Protein AF-A0A1Q4AJD8-F1 (afdb_monomer_lite)

Structure (mmCIF, N/CA/C/O backbone):
data_AF-A0A1Q4AJD8-F1
#
_entry.id   AF-A0A1Q4AJD8-F1
#
loop_
_atom_site.group_PDB
_atom_site.id
_atom_site.type_symbol
_atom_site.label_atom_id
_atom_site.label_alt_id
_atom_site.label_comp_id
_atom_site.label_asym_id
_atom_site.label_entity_id
_atom_site.label_seq_id
_atom_site.pdbx_PDB_ins_code
_atom_site.Cartn_x
_atom_site.Cartn_y
_atom_site.Cartn_z
_atom_site.occupancy
_atom_site.B_iso_or_equiv
_atom_site.auth_seq_id
_atom_site.auth_comp_id
_atom_site.auth_asym_id
_atom_site.auth_atom_id
_atom_site.pdbx_PDB_model_num
ATOM 1 N N . MET A 1 1 ? -10.847 3.032 48.445 1.00 45.12 1 MET A N 1
ATOM 2 C CA . MET A 1 1 ? -10.001 2.128 47.636 1.00 45.12 1 MET A CA 1
ATOM 3 C C . MET A 1 1 ? -10.764 1.796 46.367 1.00 45.12 1 MET A C 1
ATOM 5 O O . MET A 1 1 ? -11.752 1.082 46.444 1.00 45.12 1 MET A O 1
ATOM 9 N N . LEU A 1 2 ? -10.385 2.392 45.236 1.00 40.84 2 LEU A N 1
ATOM 10 C CA . LEU A 1 2 ? -10.945 2.034 43.930 1.00 40.84 2 LEU A CA 1
ATOM 11 C C . LEU A 1 2 ? -10.200 0.792 43.414 1.00 40.84 2 LEU A C 1
ATOM 13 O O . LEU A 1 2 ? -8.970 0.770 43.504 1.00 40.84 2 LEU A O 1
ATOM 17 N N . PRO A 1 3 ? -10.894 -0.238 42.907 1.00 50.75 3 PRO A N 1
ATOM 18 C CA . PRO A 1 3 ? -10.233 -1.400 42.337 1.00 50.75 3 PRO A CA 1
ATOM 19 C C . PRO A 1 3 ? -9.530 -0.988 41.040 1.00 50.75 3 PRO A C 1
ATOM 21 O O . PRO A 1 3 ? -10.158 -0.491 40.108 1.00 50.75 3 PRO A O 1
ATOM 24 N N . ILE A 1 4 ? -8.214 -1.185 40.989 1.00 53.91 4 ILE A N 1
ATOM 25 C CA . ILE A 1 4 ? -7.432 -1.101 39.755 1.00 53.91 4 ILE A CA 1
ATOM 26 C C . ILE A 1 4 ? -7.850 -2.313 38.909 1.00 53.91 4 ILE A C 1
ATOM 28 O O . ILE A 1 4 ? -7.645 -3.440 39.369 1.00 53.91 4 ILE A O 1
ATOM 32 N N . PRO A 1 5 ? -8.439 -2.143 37.711 1.00 51.59 5 PRO A N 1
ATOM 33 C CA . PRO A 1 5 ? -8.771 -3.269 36.850 1.00 51.59 5 PRO A CA 1
ATOM 34 C C . PRO A 1 5 ? -7.467 -3.865 36.307 1.00 51.59 5 PRO A C 1
ATOM 36 O O . PRO A 1 5 ? -6.955 -3.480 35.259 1.00 51.59 5 PRO A O 1
ATOM 39 N N . CYS A 1 6 ? -6.890 -4.803 37.056 1.00 54.78 6 CYS A N 1
ATOM 40 C CA . CYS A 1 6 ? -5.713 -5.569 36.667 1.00 54.78 6 CYS A CA 1
ATOM 41 C C . CYS A 1 6 ? -6.149 -6.769 35.811 1.00 54.78 6 CYS A C 1
ATOM 43 O O . CYS A 1 6 ? -5.959 -7.925 36.168 1.00 54.78 6 CYS A O 1
ATOM 45 N N . GLY A 1 7 ? -6.801 -6.476 34.688 1.00 54.72 7 GLY A N 1
ATOM 46 C CA . GLY A 1 7 ? -7.112 -7.428 33.626 1.00 54.72 7 GLY A CA 1
ATOM 47 C C . GLY A 1 7 ? -6.381 -6.979 32.373 1.00 54.72 7 GLY A C 1
ATOM 48 O O . GLY A 1 7 ? -6.964 -6.349 31.501 1.00 54.72 7 GLY A O 1
ATOM 49 N N . ARG A 1 8 ? -5.062 -7.189 32.322 1.00 58.56 8 ARG A N 1
ATOM 50 C CA . ARG A 1 8 ? -4.257 -6.844 31.146 1.00 58.56 8 ARG A CA 1
ATOM 51 C C . ARG A 1 8 ? -4.651 -7.810 30.028 1.00 58.56 8 ARG A C 1
ATOM 53 O O . ARG A 1 8 ? -4.301 -8.984 30.088 1.00 58.56 8 ARG A O 1
ATOM 60 N N . ASP A 1 9 ? -5.382 -7.311 29.034 1.00 69.94 9 ASP A N 1
ATOM 61 C CA . ASP A 1 9 ? -5.788 -8.033 27.821 1.00 69.94 9 ASP A CA 1
ATOM 62 C C . ASP A 1 9 ? -4.569 -8.425 26.966 1.00 69.94 9 ASP A C 1
ATOM 64 O O . ASP A 1 9 ? -4.310 -7.876 25.890 1.00 69.94 9 ASP A O 1
ATOM 68 N N . TRP A 1 10 ? -3.778 -9.388 27.440 1.00 70.06 10 TRP A N 1
ATOM 69 C CA . TRP A 1 10 ? -2.592 -9.889 26.747 1.00 70.06 10 TRP A CA 1
ATOM 70 C C . TRP A 1 10 ? -2.922 -10.387 25.337 1.00 70.06 10 TRP A C 1
ATOM 72 O O . TRP A 1 10 ? -2.142 -10.160 24.415 1.00 70.06 10 TRP A O 1
ATOM 82 N N . GLY A 1 11 ? -4.110 -10.969 25.137 1.00 69.31 11 GLY A N 1
ATOM 83 C CA . GLY A 1 11 ? -4.590 -11.389 23.817 1.00 69.31 11 GLY A CA 1
ATOM 84 C C . GLY A 1 11 ? -4.746 -10.231 22.823 1.00 69.31 11 GLY A C 1
ATOM 85 O O . GLY A 1 11 ? -4.429 -10.380 21.644 1.00 69.31 11 GLY A O 1
ATOM 86 N N . VAL A 1 12 ? -5.158 -9.048 23.290 1.00 69.69 12 VAL A N 1
ATOM 87 C CA . VAL A 1 12 ? -5.281 -7.850 22.442 1.00 69.69 12 VAL A CA 1
ATOM 88 C C . VAL A 1 12 ? -3.904 -7.298 22.081 1.00 69.69 12 VAL A C 1
ATOM 90 O O . VAL A 1 12 ? -3.679 -6.897 20.937 1.00 69.69 12 VAL A O 1
ATOM 93 N N . ILE A 1 13 ? -2.969 -7.317 23.033 1.00 72.19 13 ILE A N 1
ATOM 94 C CA . ILE A 1 13 ? -1.581 -6.891 22.817 1.00 72.19 13 ILE A CA 1
ATOM 95 C C . ILE A 1 13 ? -0.911 -7.803 21.779 1.00 72.19 13 ILE A C 1
ATOM 97 O O . ILE A 1 13 ? -0.426 -7.308 20.764 1.00 72.19 13 ILE A O 1
ATOM 101 N N . LEU A 1 14 ? -0.967 -9.124 21.973 1.00 78.06 14 LEU A N 1
ATOM 102 C CA . LEU A 1 14 ? -0.409 -10.126 21.054 1.00 78.06 14 LEU A CA 1
ATOM 103 C C . LEU A 1 14 ? -0.993 -10.012 19.639 1.00 78.06 14 LEU A C 1
ATOM 105 O O . LEU A 1 14 ? -0.243 -10.005 18.663 1.00 78.06 14 LEU A O 1
ATOM 109 N N . ARG A 1 15 ? -2.316 -9.841 19.515 1.00 77.00 15 ARG A N 1
ATOM 110 C CA . ARG A 1 15 ? -2.977 -9.625 18.218 1.00 77.00 15 ARG A CA 1
ATOM 111 C C . ARG A 1 15 ? -2.505 -8.338 17.545 1.00 77.00 15 ARG A C 1
ATOM 113 O O . ARG A 1 15 ? -2.244 -8.343 16.348 1.00 77.00 15 ARG A O 1
ATOM 120 N N . THR A 1 16 ? -2.367 -7.248 18.299 1.00 76.69 16 THR A N 1
ATOM 121 C CA . THR A 1 16 ? -1.895 -5.962 17.759 1.00 76.69 16 THR A CA 1
ATOM 122 C C . THR A 1 16 ? -0.460 -6.080 17.250 1.00 76.69 16 THR A C 1
ATOM 124 O O . THR A 1 16 ? -0.180 -5.664 16.129 1.00 76.69 16 THR A O 1
ATOM 127 N N . PHE A 1 17 ? 0.427 -6.711 18.023 1.00 80.62 17 PHE A N 1
ATOM 128 C CA . PHE A 1 17 ? 1.797 -6.991 17.590 1.00 80.62 17 PHE A CA 1
ATOM 129 C C . PHE A 1 17 ? 1.838 -7.852 16.326 1.00 80.62 17 PHE A C 1
ATOM 131 O O . PHE A 1 17 ? 2.580 -7.526 15.403 1.00 80.62 17 PHE A O 1
ATOM 138 N N . GLY A 1 18 ? 1.008 -8.896 16.245 1.00 80.81 18 GLY A N 1
ATOM 139 C CA . GLY A 1 18 ? 0.902 -9.731 15.047 1.00 80.81 18 GLY A CA 1
ATOM 140 C C . GLY A 1 18 ? 0.474 -8.945 13.804 1.00 80.81 18 GLY A C 1
ATOM 141 O O . GLY A 1 18 ? 1.036 -9.137 12.730 1.00 80.81 18 GLY A O 1
ATOM 142 N N . LEU A 1 19 ? -0.468 -8.009 13.946 1.00 77.94 19 LEU A N 1
ATOM 143 C CA . LEU A 1 19 ? -0.934 -7.162 12.842 1.00 77.94 19 LEU A CA 1
ATOM 144 C C . LEU A 1 19 ? 0.107 -6.127 12.406 1.00 77.94 19 LEU A C 1
ATOM 146 O O . LEU A 1 19 ? 0.291 -5.915 11.209 1.00 77.94 19 LEU A O 1
ATOM 150 N N . VAL A 1 20 ? 0.822 -5.522 13.359 1.00 78.12 20 VAL A N 1
ATOM 151 C CA . VAL A 1 20 ? 1.953 -4.632 13.055 1.00 78.12 20 VAL A CA 1
ATOM 152 C C . VAL A 1 20 ? 3.048 -5.405 12.322 1.00 78.12 20 VAL A C 1
ATOM 154 O O . VAL A 1 20 ? 3.536 -4.940 11.295 1.00 78.12 20 VAL A O 1
ATOM 157 N N . ALA A 1 21 ? 3.390 -6.606 12.797 1.00 81.38 21 ALA A N 1
ATOM 158 C CA . ALA A 1 21 ? 4.374 -7.468 12.150 1.00 81.38 21 ALA A CA 1
ATOM 159 C C . ALA A 1 21 ? 3.944 -7.864 10.728 1.00 81.38 21 ALA A C 1
ATOM 161 O O . ALA A 1 21 ? 4.763 -7.815 9.816 1.00 81.38 21 ALA A O 1
ATOM 162 N N . ALA A 1 22 ? 2.664 -8.184 10.515 1.00 78.88 22 ALA A N 1
ATOM 163 C CA . ALA A 1 22 ? 2.124 -8.480 9.188 1.00 78.88 22 ALA A CA 1
ATOM 164 C C . ALA A 1 22 ? 2.216 -7.273 8.237 1.00 78.88 22 ALA A C 1
ATOM 166 O O . ALA A 1 22 ? 2.614 -7.429 7.080 1.00 78.88 22 ALA A O 1
ATOM 167 N N . GLY A 1 23 ? 1.918 -6.065 8.727 1.00 75.69 23 GLY A N 1
ATOM 168 C CA . GLY A 1 23 ? 2.090 -4.837 7.952 1.00 75.69 23 GLY A CA 1
ATOM 169 C C . GLY A 1 23 ? 3.558 -4.571 7.601 1.00 75.69 23 GLY A C 1
ATOM 170 O O . GLY A 1 23 ? 3.887 -4.324 6.440 1.00 75.69 23 GLY A O 1
ATOM 171 N N . LEU A 1 24 ? 4.466 -4.694 8.569 1.00 78.31 24 LEU A N 1
ATOM 172 C CA . LEU A 1 24 ? 5.904 -4.531 8.328 1.00 78.31 24 LEU A CA 1
ATOM 173 C C . LEU A 1 24 ? 6.455 -5.585 7.358 1.00 78.31 24 LEU A C 1
ATOM 175 O O . LEU A 1 24 ? 7.250 -5.247 6.486 1.00 78.31 24 LEU A O 1
ATOM 179 N N . ALA A 1 25 ? 6.003 -6.837 7.459 1.00 82.19 25 ALA A N 1
ATOM 180 C CA . ALA A 1 25 ? 6.379 -7.900 6.530 1.00 82.19 25 ALA A CA 1
ATOM 181 C C . ALA A 1 25 ? 5.876 -7.609 5.110 1.00 82.19 25 ALA A C 1
ATOM 183 O O . ALA A 1 25 ? 6.636 -7.729 4.152 1.00 82.19 25 ALA A O 1
ATOM 184 N N . THR A 1 26 ? 4.625 -7.163 4.976 1.00 76.44 26 THR A N 1
ATOM 185 C CA . THR A 1 26 ? 4.049 -6.765 3.683 1.00 76.44 26 THR A CA 1
ATOM 186 C C . THR A 1 26 ? 4.843 -5.615 3.068 1.00 76.44 26 THR A C 1
ATOM 188 O O . THR A 1 26 ? 5.214 -5.686 1.898 1.00 76.44 26 THR A O 1
ATOM 191 N N . TRP A 1 27 ? 5.189 -4.599 3.867 1.00 80.94 27 TRP A N 1
ATOM 192 C CA . TRP A 1 27 ? 6.050 -3.504 3.424 1.00 80.94 27 TRP A CA 1
ATOM 193 C C . TRP A 1 27 ? 7.425 -4.005 2.971 1.00 80.94 27 TRP A C 1
ATOM 195 O O . TRP A 1 27 ? 7.859 -3.666 1.876 1.00 80.94 27 TRP A O 1
ATOM 205 N N . ALA A 1 28 ? 8.088 -4.850 3.764 1.00 80.25 28 ALA A N 1
ATOM 206 C CA . ALA A 1 28 ? 9.411 -5.373 3.432 1.00 80.25 28 ALA A CA 1
ATOM 207 C C . ALA A 1 28 ? 9.402 -6.194 2.132 1.00 80.25 28 ALA A C 1
ATOM 209 O O . ALA A 1 28 ? 10.332 -6.097 1.332 1.00 80.25 28 ALA A O 1
ATOM 210 N N . ILE A 1 29 ? 8.338 -6.968 1.889 1.00 80.81 29 ILE A N 1
ATOM 211 C CA . ILE A 1 29 ? 8.152 -7.723 0.643 1.00 80.81 29 ILE A CA 1
ATOM 212 C C . ILE A 1 29 ? 7.984 -6.766 -0.537 1.00 80.81 29 ILE A C 1
ATOM 214 O O . ILE A 1 29 ? 8.692 -6.909 -1.534 1.00 80.81 29 ILE A O 1
ATOM 218 N N . VAL A 1 30 ? 7.093 -5.776 -0.420 1.00 74.75 30 VAL A N 1
ATOM 219 C CA . VAL A 1 30 ? 6.865 -4.776 -1.474 1.00 74.75 30 VAL A CA 1
ATOM 220 C C . VAL A 1 30 ? 8.151 -4.005 -1.760 1.00 74.75 30 VAL A C 1
ATOM 222 O O . VAL A 1 30 ? 8.529 -3.911 -2.923 1.00 74.75 30 VAL A O 1
ATOM 225 N N . GLN A 1 31 ? 8.874 -3.557 -0.727 1.00 74.94 31 GLN A N 1
ATOM 226 C CA . GLN A 1 31 ? 10.149 -2.847 -0.852 1.00 74.94 31 GLN A CA 1
ATOM 227 C C . GLN A 1 31 ? 11.255 -3.735 -1.447 1.00 74.94 31 GLN A C 1
ATOM 229 O O . GLN A 1 31 ? 12.110 -3.245 -2.177 1.00 74.94 31 GLN A O 1
ATOM 234 N N . GLY A 1 32 ? 11.253 -5.040 -1.165 1.00 74.75 32 GLY A N 1
ATOM 235 C CA . GLY A 1 32 ? 12.216 -5.996 -1.717 1.00 74.75 32 GLY A CA 1
ATOM 236 C C . GLY A 1 32 ? 11.968 -6.316 -3.192 1.00 74.75 32 GLY A C 1
ATOM 237 O O . GLY A 1 32 ? 12.915 -6.351 -3.981 1.00 74.75 32 GLY A O 1
ATOM 238 N N . ILE A 1 33 ? 10.701 -6.507 -3.582 1.00 74.19 33 ILE A N 1
ATOM 239 C CA . ILE A 1 33 ? 10.290 -6.588 -4.997 1.00 74.19 33 ILE A CA 1
ATOM 240 C C . ILE A 1 33 ? 10.717 -5.309 -5.697 1.00 74.19 33 ILE A C 1
ATOM 242 O O . ILE A 1 33 ? 11.348 -5.349 -6.752 1.00 74.19 33 ILE A O 1
ATOM 246 N N . ALA A 1 34 ? 10.458 -4.194 -5.027 1.00 70.75 34 ALA A N 1
ATOM 247 C CA . ALA A 1 34 ? 10.832 -2.898 -5.500 1.00 70.75 34 ALA A CA 1
ATOM 248 C C . ALA A 1 34 ? 12.339 -2.773 -5.758 1.00 70.75 34 ALA A C 1
ATOM 250 O O . ALA A 1 34 ? 12.800 -2.512 -6.867 1.00 70.75 34 ALA A O 1
ATOM 251 N N . PHE A 1 35 ? 13.138 -3.098 -4.752 1.00 71.06 35 PHE A N 1
ATOM 252 C CA . PHE A 1 35 ? 14.584 -3.053 -4.855 1.00 71.06 35 PHE A CA 1
ATOM 253 C C . PHE A 1 35 ? 15.129 -3.928 -6.004 1.00 71.06 35 PHE A C 1
ATOM 255 O O . PHE A 1 35 ? 16.032 -3.515 -6.740 1.00 71.06 35 PHE A O 1
ATOM 262 N N . LYS A 1 36 ? 14.552 -5.118 -6.216 1.00 70.38 36 LYS A N 1
ATOM 263 C CA . LYS A 1 36 ? 14.922 -5.991 -7.345 1.00 70.38 36 LYS A CA 1
ATOM 264 C C . LYS A 1 36 ? 14.638 -5.356 -8.702 1.00 70.38 36 LYS A C 1
ATOM 266 O O . LYS A 1 36 ? 15.408 -5.569 -9.635 1.00 70.38 36 LYS A O 1
ATOM 271 N N . MET A 1 37 ? 13.571 -4.575 -8.808 1.00 65.75 37 MET A N 1
ATOM 272 C CA . MET A 1 37 ? 13.205 -3.880 -10.039 1.00 65.75 37 MET A CA 1
ATOM 273 C C . MET A 1 37 ? 14.128 -2.669 -10.300 1.00 65.75 37 MET A C 1
ATOM 275 O O . MET A 1 37 ? 14.500 -2.447 -11.451 1.00 65.75 37 MET A O 1
ATOM 279 N N . THR A 1 38 ? 14.642 -1.991 -9.258 1.00 65.38 38 THR A N 1
ATOM 280 C CA . THR A 1 38 ? 15.725 -0.971 -9.370 1.00 65.38 38 THR A CA 1
ATOM 281 C C . THR A 1 38 ? 17.044 -1.515 -9.927 1.00 65.38 38 THR A C 1
ATOM 283 O O . THR A 1 38 ? 17.756 -0.792 -10.624 1.00 65.38 38 THR A O 1
ATOM 286 N N . GLY A 1 39 ? 17.400 -2.774 -9.637 1.00 56.22 39 GLY A N 1
ATOM 287 C CA . GLY A 1 39 ? 18.691 -3.376 -10.012 1.00 56.22 39 GLY A CA 1
ATOM 288 C C . GLY A 1 39 ? 18.940 -3.513 -11.523 1.00 56.22 39 GLY A C 1
ATOM 289 O O . GLY A 1 39 ? 20.046 -3.860 -11.928 1.00 56.22 39 GLY A O 1
ATOM 290 N N . GLY A 1 40 ? 17.940 -3.215 -12.360 1.00 55.03 40 GLY A N 1
ATOM 291 C CA . GLY A 1 40 ? 18.035 -3.202 -13.823 1.00 55.03 40 GLY A CA 1
ATOM 292 C C . GLY A 1 40 ? 18.617 -1.922 -14.445 1.00 55.03 40 GLY A C 1
ATOM 293 O O . GLY A 1 40 ? 18.624 -1.823 -15.673 1.00 55.03 40 GLY A O 1
ATOM 294 N N . GLY A 1 41 ? 19.077 -0.959 -13.634 1.00 48.97 41 GLY A N 1
ATOM 295 C CA . GLY A 1 41 ? 19.917 0.168 -14.068 1.00 48.97 41 GLY A CA 1
ATOM 296 C C . GLY A 1 41 ? 19.206 1.437 -14.555 1.00 48.97 41 GLY A C 1
ATOM 297 O O . GLY A 1 41 ? 19.890 2.411 -14.856 1.00 48.97 41 GLY A O 1
ATOM 298 N N . HIS A 1 42 ? 17.871 1.489 -14.603 1.00 47.88 42 HIS A N 1
ATOM 299 C CA . HIS A 1 42 ? 17.151 2.645 -15.151 1.00 47.88 42 HIS A CA 1
ATOM 300 C C . HIS A 1 42 ? 15.934 3.034 -14.291 1.00 47.88 42 HIS A C 1
ATOM 302 O O . HIS A 1 42 ? 14.965 2.290 -14.217 1.00 47.88 42 HIS A O 1
ATOM 308 N N . GLY A 1 43 ? 16.040 4.191 -13.621 1.00 53.16 43 GLY A N 1
ATOM 309 C CA . GLY A 1 43 ? 14.934 5.083 -13.224 1.00 53.16 43 GLY A CA 1
ATOM 310 C C . GLY A 1 43 ? 14.084 4.747 -11.982 1.00 53.16 43 GLY A C 1
ATOM 311 O O . GLY A 1 43 ? 13.422 5.629 -11.434 1.00 53.16 43 GLY A O 1
ATOM 312 N N . TRP A 1 44 ? 14.195 3.542 -11.430 1.00 57.03 44 TRP A N 1
ATOM 313 C CA . TRP A 1 44 ? 13.265 3.029 -10.411 1.00 57.03 44 TRP A CA 1
ATOM 314 C C . TRP A 1 44 ? 13.379 3.637 -8.987 1.00 57.03 44 TRP A C 1
ATOM 316 O O . TRP A 1 44 ? 12.857 3.112 -8.000 1.00 57.03 44 TRP A O 1
ATOM 326 N N . LEU A 1 45 ? 14.073 4.770 -8.858 1.00 58.59 45 LEU A N 1
ATOM 327 C CA . LEU A 1 45 ? 14.235 5.519 -7.610 1.00 58.59 45 LEU A CA 1
ATOM 328 C C . LEU A 1 45 ? 12.913 6.135 -7.136 1.00 58.59 45 LEU A C 1
ATOM 330 O O . LEU A 1 45 ? 12.647 6.150 -5.937 1.00 58.59 45 LEU A O 1
ATOM 334 N N . ALA A 1 46 ? 12.069 6.623 -8.045 1.00 57.75 46 ALA A N 1
ATOM 335 C CA . ALA A 1 46 ? 10.808 7.263 -7.671 1.00 57.75 46 ALA A CA 1
ATOM 336 C C . ALA A 1 46 ? 9.805 6.303 -6.985 1.00 57.75 46 ALA A C 1
ATOM 338 O O . ALA A 1 46 ? 9.332 6.639 -5.890 1.00 57.75 46 ALA A O 1
ATOM 339 N N . PRO A 1 47 ? 9.539 5.085 -7.512 1.00 58.44 47 PRO A N 1
ATOM 340 C CA . PRO A 1 47 ? 8.767 4.068 -6.794 1.00 58.44 47 PRO A CA 1
ATOM 341 C C . PRO A 1 47 ? 9.411 3.637 -5.471 1.00 58.44 47 PRO A C 1
ATOM 343 O O . PRO A 1 47 ? 8.707 3.350 -4.504 1.00 58.44 47 PRO A O 1
ATOM 346 N N . PHE A 1 48 ? 10.743 3.634 -5.379 1.00 63.50 48 PHE A N 1
ATOM 347 C CA . PHE A 1 48 ? 11.452 3.292 -4.144 1.00 63.50 48 PHE A CA 1
ATOM 348 C C . PHE A 1 48 ? 11.229 4.325 -3.023 1.00 63.50 48 PHE A C 1
ATOM 350 O O . PHE A 1 48 ? 10.942 3.941 -1.885 1.00 63.50 48 PHE A O 1
ATOM 357 N N . TRP A 1 49 ? 11.318 5.624 -3.339 1.00 63.44 49 TRP A N 1
ATOM 358 C CA . TRP A 1 49 ? 11.125 6.720 -2.377 1.00 63.44 49 TRP A CA 1
ATOM 359 C C . TRP A 1 49 ? 9.671 6.882 -1.934 1.00 63.44 49 TRP A C 1
ATOM 361 O O . TRP A 1 49 ? 9.408 7.127 -0.760 1.00 63.44 49 TRP A O 1
ATOM 371 N N . THR A 1 50 ? 8.720 6.694 -2.843 1.00 62.41 50 THR A N 1
ATOM 372 C CA . THR A 1 50 ? 7.285 6.713 -2.510 1.00 62.41 50 THR A CA 1
ATOM 373 C C . THR A 1 50 ? 6.870 5.499 -1.677 1.00 62.41 50 THR A C 1
ATOM 375 O O . THR A 1 50 ? 6.066 5.627 -0.753 1.00 62.41 50 THR A O 1
ATOM 378 N N . SER A 1 51 ? 7.493 4.338 -1.912 1.00 61.66 51 SER A N 1
ATOM 379 C CA . SER A 1 51 ? 7.253 3.112 -1.135 1.00 61.66 51 SER A CA 1
ATOM 380 C C . SER A 1 51 ? 7.837 3.152 0.286 1.00 61.66 51 SER A C 1
ATOM 382 O O . SER A 1 51 ? 7.389 2.406 1.157 1.00 61.66 51 SER A O 1
ATOM 384 N N . LEU A 1 52 ? 8.777 4.058 0.585 1.00 65.38 52 LEU A N 1
ATOM 385 C CA . LEU A 1 52 ? 9.295 4.255 1.948 1.00 65.38 52 LEU A CA 1
ATOM 386 C C . LEU A 1 52 ? 8.203 4.731 2.912 1.00 65.38 52 LEU A C 1
ATOM 388 O O . LEU A 1 52 ? 8.158 4.278 4.053 1.00 65.38 52 LEU A O 1
ATOM 392 N N . CYS A 1 53 ? 7.273 5.572 2.457 1.00 62.66 53 CYS A N 1
ATOM 393 C CA . CYS A 1 53 ? 6.147 6.027 3.276 1.00 62.66 53 CYS A CA 1
ATOM 394 C C . CYS A 1 53 ? 5.182 4.884 3.648 1.00 62.66 53 CYS A C 1
ATOM 396 O O . CYS A 1 53 ? 4.495 4.954 4.674 1.00 62.66 53 CYS A O 1
ATOM 398 N N . LEU A 1 54 ? 5.179 3.790 2.877 1.00 65.25 54 LEU A N 1
ATOM 399 C CA . LEU A 1 54 ? 4.384 2.598 3.173 1.00 65.25 54 LEU A CA 1
ATOM 400 C C . LEU A 1 54 ? 4.874 1.852 4.425 1.00 65.25 54 LEU A C 1
ATOM 402 O O . LEU A 1 54 ? 4.102 1.072 4.979 1.00 65.25 54 LEU A O 1
ATOM 406 N N . VAL A 1 55 ? 6.085 2.125 4.936 1.00 67.31 55 VAL A N 1
ATOM 407 C CA . VAL A 1 55 ? 6.605 1.498 6.171 1.00 67.31 55 VAL A CA 1
ATOM 408 C C . VAL A 1 55 ? 5.749 1.826 7.392 1.00 67.31 55 VAL A C 1
ATOM 410 O O . VAL A 1 55 ? 5.583 0.996 8.283 1.00 67.31 55 VAL A O 1
ATOM 413 N N . VAL A 1 56 ? 5.167 3.029 7.417 1.00 65.19 56 VAL A N 1
ATOM 414 C CA . VAL A 1 56 ? 4.293 3.497 8.499 1.00 65.19 56 VAL A CA 1
ATOM 415 C C . VAL A 1 56 ? 2.827 3.243 8.156 1.00 65.19 56 VAL A C 1
ATOM 417 O O . VAL A 1 56 ? 2.040 2.846 9.020 1.00 65.19 56 VAL A O 1
ATOM 420 N N . LEU A 1 57 ? 2.443 3.433 6.892 1.00 68.25 57 LEU A N 1
ATOM 421 C CA . LEU A 1 57 ? 1.049 3.287 6.472 1.00 68.25 57 LEU A CA 1
ATOM 422 C C . LEU A 1 57 ? 0.590 1.826 6.514 1.00 68.25 57 LEU A C 1
ATOM 424 O O . LEU A 1 57 ? -0.478 1.555 7.062 1.00 68.25 57 LEU A O 1
ATOM 428 N N . SER A 1 58 ? 1.423 0.889 6.043 1.00 67.44 58 SER A N 1
ATOM 429 C CA . SER A 1 58 ? 1.160 -0.558 6.038 1.00 67.44 58 SER A CA 1
ATOM 430 C C . SER A 1 58 ? 0.695 -1.115 7.393 1.00 67.44 58 SER A C 1
ATOM 432 O O . SER A 1 58 ? -0.441 -1.594 7.498 1.00 67.44 58 SER A O 1
ATOM 434 N N . PRO A 1 59 ? 1.495 -1.009 8.471 1.00 64.56 59 PRO A N 1
ATOM 435 C CA . PRO A 1 59 ? 1.077 -1.479 9.789 1.00 64.56 59 PRO A CA 1
ATOM 436 C C . PRO A 1 59 ? -0.147 -0.727 10.325 1.00 64.56 59 PRO A C 1
ATOM 438 O O . PRO A 1 59 ? -0.974 -1.328 11.011 1.00 64.56 59 PRO A O 1
ATOM 441 N N . THR A 1 60 ? -0.323 0.550 9.976 1.00 67.50 60 THR A N 1
ATOM 442 C CA . THR A 1 60 ? -1.473 1.345 10.433 1.00 67.50 60 THR A CA 1
ATOM 443 C C . THR A 1 60 ? -2.794 0.840 9.846 1.00 67.50 60 THR A C 1
ATOM 445 O O . THR A 1 60 ? -3.767 0.692 10.586 1.00 67.50 60 THR A O 1
ATOM 448 N N . VAL A 1 61 ? -2.840 0.501 8.554 1.00 68.38 61 VAL A N 1
ATOM 449 C CA . VAL A 1 61 ? -4.051 -0.050 7.912 1.00 68.38 61 VAL A CA 1
ATOM 450 C C . VAL A 1 61 ? -4.328 -1.479 8.368 1.00 68.38 61 VAL A C 1
ATOM 452 O O . VAL A 1 61 ? -5.479 -1.810 8.643 1.00 68.38 61 VAL A O 1
ATOM 455 N N . PHE A 1 62 ? -3.301 -2.318 8.531 1.00 69.62 62 PHE A N 1
ATOM 456 C CA . PHE A 1 62 ? -3.488 -3.669 9.076 1.00 69.62 62 PHE A CA 1
ATOM 457 C C . PHE A 1 62 ? -4.108 -3.628 10.476 1.00 69.62 62 PHE A C 1
ATOM 459 O O . PHE A 1 62 ? -5.042 -4.378 10.769 1.00 69.62 62 PHE A O 1
ATOM 466 N N . VAL A 1 63 ? -3.652 -2.708 11.327 1.00 68.69 63 VAL A N 1
ATOM 467 C CA . VAL A 1 63 ? -4.246 -2.498 12.651 1.00 68.69 63 VAL A CA 1
ATOM 468 C C . VAL A 1 63 ? -5.661 -1.914 12.541 1.00 68.69 63 VAL A 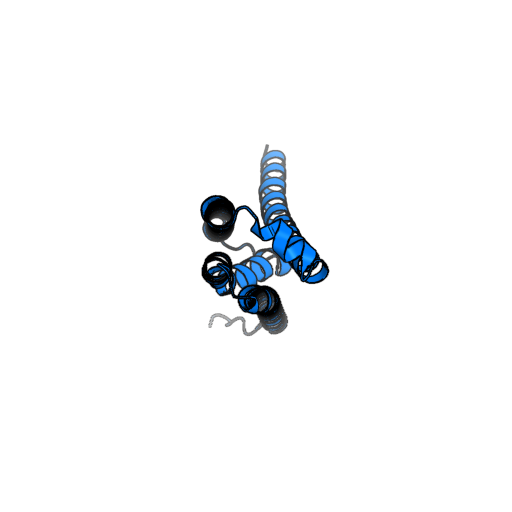C 1
ATOM 470 O O . VAL A 1 63 ? -6.561 -2.427 13.203 1.00 68.69 63 VAL A O 1
ATOM 473 N N . ALA A 1 64 ? -5.897 -0.915 11.685 1.00 66.44 64 ALA A N 1
ATOM 474 C CA . ALA A 1 64 ? -7.218 -0.303 11.491 1.00 66.44 64 ALA A CA 1
ATOM 475 C C . ALA A 1 64 ? -8.285 -1.316 11.037 1.00 66.44 64 ALA A C 1
ATOM 477 O O . ALA A 1 64 ? -9.376 -1.396 11.601 1.00 66.44 64 ALA A O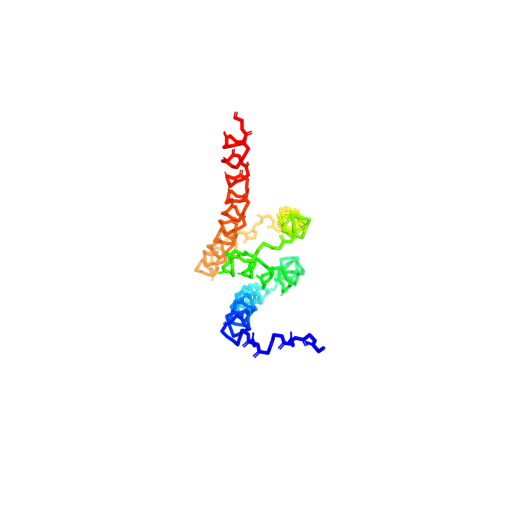 1
ATOM 478 N N . VAL A 1 65 ? -7.958 -2.123 10.026 1.00 66.25 65 VAL A N 1
ATOM 479 C CA . VAL A 1 65 ? -8.912 -3.011 9.348 1.00 66.25 65 VAL A CA 1
ATOM 480 C C . VAL A 1 65 ? -9.128 -4.307 10.119 1.00 66.25 65 VAL A C 1
ATOM 482 O O . VAL A 1 65 ? -10.267 -4.748 10.297 1.00 66.25 65 VAL A O 1
ATOM 485 N N . LEU A 1 66 ? -8.043 -4.926 10.589 1.00 69.12 66 LEU A N 1
ATOM 486 C CA . LEU A 1 66 ? -8.077 -6.296 11.103 1.00 69.12 66 LEU A CA 1
ATOM 487 C C . LEU A 1 66 ? -8.153 -6.368 12.625 1.00 69.12 66 LEU A C 1
ATOM 489 O O . LEU A 1 66 ? -8.592 -7.394 13.147 1.00 69.12 66 LE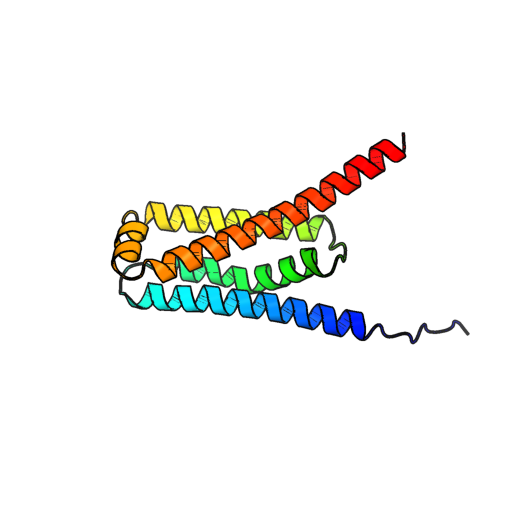U A O 1
ATOM 493 N N . ALA A 1 67 ? -7.776 -5.316 13.363 1.00 64.19 67 ALA A N 1
ATOM 494 C CA . ALA A 1 67 ? -7.954 -5.298 14.818 1.00 64.19 67 ALA A CA 1
ATOM 495 C C . ALA A 1 67 ? -9.392 -4.943 15.231 1.00 64.19 67 ALA A C 1
ATOM 497 O O . ALA A 1 67 ? -9.743 -5.128 16.396 1.00 64.19 67 ALA A O 1
ATOM 498 N N . SER A 1 68 ? -10.223 -4.443 14.302 1.00 56.81 68 SER A N 1
ATOM 499 C CA . SER A 1 68 ? -11.589 -3.952 14.573 1.00 56.81 68 SER A CA 1
ATOM 500 C C . SER A 1 68 ? -11.648 -2.871 15.663 1.00 56.81 68 SER A C 1
ATOM 502 O O . SER A 1 68 ? -12.711 -2.596 16.214 1.00 56.81 68 SER A O 1
ATOM 504 N N . ARG A 1 69 ? -10.506 -2.259 15.997 1.00 57.72 69 ARG A N 1
ATOM 505 C CA . ARG A 1 69 ? -10.448 -1.097 16.876 1.00 57.72 69 ARG A CA 1
ATOM 506 C C . ARG A 1 69 ? -10.769 0.119 16.034 1.00 57.72 69 ARG A C 1
ATOM 508 O O . ARG A 1 69 ? -10.105 0.347 15.030 1.00 57.72 69 ARG A O 1
ATOM 515 N N . SER A 1 70 ? -11.750 0.908 16.464 1.00 55.09 70 SER A N 1
ATOM 516 C CA . SER A 1 70 ? -11.982 2.211 15.855 1.00 55.09 70 SER A CA 1
ATOM 517 C C . SER A 1 70 ? -10.760 3.083 16.133 1.00 55.09 70 SER A C 1
ATOM 519 O O . SER A 1 70 ? -10.627 3.648 17.223 1.00 55.09 70 SER A O 1
ATOM 521 N N . LEU A 1 71 ? -9.858 3.213 15.164 1.00 63.91 71 LEU A N 1
ATOM 522 C CA . LEU A 1 71 ? -8.980 4.370 15.159 1.00 63.91 71 LEU A CA 1
ATOM 523 C C . LEU A 1 71 ? -9.876 5.607 15.032 1.00 63.91 71 LEU A C 1
ATOM 525 O O . LEU A 1 71 ? -10.994 5.540 14.505 1.00 63.91 71 LEU A O 1
ATOM 529 N N . SER A 1 72 ? -9.435 6.749 15.558 1.00 69.44 72 SER A N 1
ATOM 530 C CA . SER A 1 72 ? -10.177 8.001 15.369 1.00 69.44 72 SER A CA 1
ATOM 531 C C . SER A 1 72 ? -10.496 8.186 13.880 1.00 69.44 72 SER A C 1
ATOM 533 O O . SER A 1 72 ? -9.674 7.852 13.028 1.00 69.44 72 SER A O 1
ATOM 535 N N . LEU A 1 73 ? -11.695 8.689 13.561 1.00 69.56 73 LEU A N 1
ATOM 536 C CA . LEU A 1 73 ? -12.101 8.968 12.175 1.00 69.56 73 LEU A CA 1
ATOM 537 C C . LEU A 1 73 ? -11.055 9.818 11.465 1.00 69.56 73 LEU A C 1
ATOM 539 O O . LEU A 1 73 ? -10.749 9.578 10.303 1.00 69.56 73 LEU A O 1
ATOM 543 N N . VAL A 1 74 ? -10.480 10.762 12.206 1.00 71.00 74 VAL A N 1
ATOM 544 C CA . VAL A 1 74 ? -9.407 11.624 11.731 1.00 71.00 74 VAL A CA 1
ATOM 545 C C . VAL A 1 74 ? -8.198 10.788 11.319 1.00 71.00 74 VAL A C 1
ATOM 547 O O . VAL A 1 74 ? -7.702 10.966 10.221 1.00 71.00 74 VAL A O 1
ATOM 550 N N . VAL A 1 75 ? -7.767 9.824 12.138 1.00 73.44 75 VAL A N 1
ATOM 551 C CA . VAL A 1 75 ? -6.585 8.998 11.845 1.00 73.44 75 VAL A CA 1
ATOM 552 C C . VAL A 1 75 ? -6.808 8.114 10.620 1.00 73.44 75 VAL A C 1
ATOM 554 O O . VAL A 1 75 ? -5.977 8.120 9.721 1.00 73.44 75 VAL A O 1
ATOM 557 N N . GLU A 1 76 ? -7.930 7.396 10.533 1.00 69.88 76 GLU A N 1
ATOM 558 C CA . GLU A 1 76 ? -8.215 6.552 9.359 1.00 69.88 76 GLU A CA 1
ATOM 559 C C . GLU A 1 76 ? -8.387 7.370 8.075 1.00 69.88 76 GLU A C 1
ATOM 561 O O . GLU A 1 76 ? -7.884 6.971 7.025 1.00 69.88 76 GLU A O 1
ATOM 566 N N . THR A 1 77 ? -9.053 8.528 8.153 1.00 73.56 77 THR A N 1
ATOM 567 C CA . THR A 1 77 ? -9.230 9.419 6.996 1.00 73.56 77 THR A CA 1
ATOM 568 C C . THR A 1 77 ? -7.888 9.992 6.554 1.00 73.56 77 THR A C 1
ATOM 570 O O . THR A 1 77 ? -7.577 9.941 5.368 1.00 73.56 77 THR A O 1
ATOM 573 N N . SER A 1 78 ? -7.054 10.454 7.491 1.00 76.25 78 SER A N 1
ATOM 574 C CA . SER A 1 78 ? -5.711 10.959 7.191 1.00 76.25 78 SER A CA 1
ATOM 575 C C . SER A 1 78 ? -4.812 9.881 6.592 1.00 76.25 78 SER A C 1
ATOM 577 O O . SER A 1 78 ? -4.109 10.154 5.627 1.00 76.25 78 SER A O 1
ATOM 579 N N . VAL A 1 79 ? -4.855 8.650 7.113 1.00 75.31 79 VAL A N 1
ATOM 580 C CA . VAL A 1 79 ? -4.090 7.512 6.569 1.00 75.31 79 VAL A CA 1
ATOM 581 C C . VAL A 1 79 ? -4.568 7.166 5.160 1.00 75.31 79 VAL A C 1
ATOM 583 O O . VAL A 1 79 ? -3.744 6.976 4.268 1.00 75.31 79 VAL A O 1
ATOM 586 N N . SER A 1 80 ? -5.883 7.148 4.930 1.00 73.94 80 SER A N 1
ATOM 587 C CA . SER A 1 80 ? -6.461 6.883 3.605 1.00 73.94 80 SER A CA 1
ATOM 588 C C . SER A 1 80 ? -6.093 7.977 2.599 1.00 73.94 80 SER A C 1
ATOM 590 O O . SER A 1 80 ? -5.661 7.671 1.492 1.00 73.94 80 SER A O 1
ATOM 592 N N . MET A 1 81 ? -6.192 9.252 2.993 1.00 78.50 81 MET A N 1
ATOM 593 C CA . MET A 1 81 ? -5.786 10.385 2.154 1.00 78.50 81 MET A CA 1
ATOM 594 C C . MET A 1 81 ? -4.287 10.367 1.856 1.00 78.50 81 MET A C 1
ATOM 596 O O . MET A 1 81 ? -3.905 10.525 0.702 1.00 78.50 81 MET A O 1
ATOM 600 N N . ALA A 1 82 ? -3.439 10.135 2.862 1.00 77.50 82 ALA A N 1
ATOM 601 C CA . ALA A 1 82 ? -1.992 10.050 2.675 1.00 77.50 82 ALA A CA 1
ATOM 602 C C . ALA A 1 82 ? -1.615 8.923 1.707 1.00 77.50 82 ALA A C 1
ATOM 604 O O . ALA A 1 82 ? -0.749 9.105 0.857 1.00 77.50 82 ALA A O 1
ATOM 605 N N . THR A 1 83 ? -2.306 7.785 1.801 1.00 74.44 83 THR A N 1
ATOM 606 C CA . THR A 1 83 ? -2.124 6.655 0.884 1.00 74.44 83 THR A CA 1
ATOM 607 C C . THR A 1 83 ? -2.470 7.053 -0.553 1.00 74.44 83 THR A C 1
ATOM 609 O O . THR A 1 83 ? -1.628 6.919 -1.432 1.00 74.44 83 THR A O 1
ATOM 612 N N . LEU A 1 84 ? -3.649 7.647 -0.778 1.00 77.50 84 LEU A N 1
ATOM 613 C CA . LEU A 1 84 ? -4.064 8.104 -2.110 1.00 77.50 84 LEU A CA 1
ATOM 614 C C . LEU A 1 84 ? -3.115 9.158 -2.697 1.00 77.50 84 LEU A C 1
ATOM 616 O O . LEU A 1 84 ? -2.825 9.127 -3.889 1.00 77.50 84 LEU A O 1
ATOM 620 N N . MET A 1 85 ? -2.613 10.089 -1.879 1.00 80.19 85 MET A N 1
ATOM 621 C CA . MET A 1 85 ? -1.648 11.091 -2.346 1.00 80.19 85 MET A CA 1
ATOM 622 C C . MET A 1 85 ? -0.322 10.453 -2.772 1.00 80.19 85 MET A C 1
ATOM 624 O O . MET A 1 85 ? 0.264 10.884 -3.763 1.00 80.19 85 MET A O 1
ATOM 628 N N . LEU A 1 86 ? 0.140 9.421 -2.061 1.00 76.19 86 LEU A N 1
ATOM 629 C CA . LEU A 1 86 ? 1.332 8.670 -2.456 1.00 76.19 86 LEU A CA 1
ATOM 630 C C . LEU A 1 86 ? 1.118 7.905 -3.761 1.00 76.19 86 LEU A C 1
ATOM 632 O O . LEU A 1 86 ? 2.040 7.861 -4.569 1.00 76.19 86 LEU A O 1
ATOM 636 N N . ASP A 1 87 ? -0.079 7.364 -3.998 1.00 76.00 87 ASP A N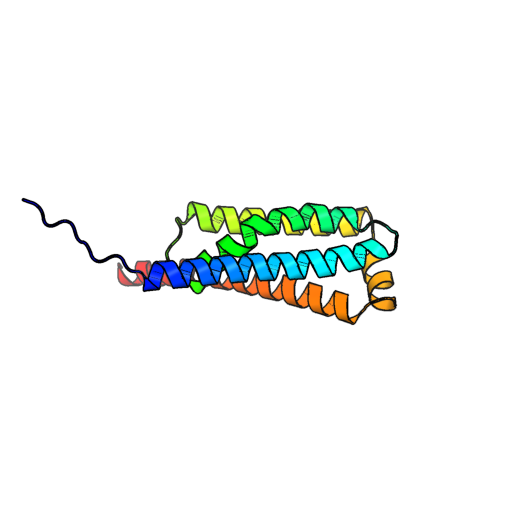 1
ATOM 637 C CA . ASP A 1 87 ? -0.413 6.699 -5.263 1.00 76.00 87 ASP A CA 1
ATOM 638 C C . ASP A 1 87 ? -0.445 7.682 -6.437 1.00 76.00 87 ASP A C 1
ATOM 640 O O . ASP A 1 87 ? 0.085 7.378 -7.505 1.00 76.00 87 ASP A O 1
ATOM 644 N N . VAL A 1 88 ? -1.004 8.882 -6.241 1.00 79.44 88 VAL A N 1
ATOM 645 C CA . VAL A 1 88 ? -0.962 9.953 -7.252 1.00 79.44 88 VAL A CA 1
ATOM 646 C C . VAL A 1 88 ? 0.482 10.334 -7.557 1.00 79.44 88 VAL A C 1
ATOM 648 O O . VAL A 1 88 ? 0.866 10.381 -8.722 1.00 79.44 88 VAL A O 1
ATOM 651 N N . PHE A 1 89 ? 1.304 10.538 -6.527 1.00 78.75 89 PHE A N 1
ATOM 652 C CA . PHE A 1 89 ? 2.710 10.895 -6.711 1.00 78.75 89 PHE A CA 1
ATOM 653 C C . PHE A 1 89 ? 3.503 9.771 -7.395 1.00 78.75 89 PHE A C 1
ATOM 655 O O . PHE A 1 89 ? 4.321 10.028 -8.277 1.00 78.75 89 PHE A O 1
ATOM 662 N N . LEU A 1 90 ? 3.234 8.513 -7.034 1.00 76.00 90 LEU A N 1
ATOM 663 C CA . LEU A 1 90 ? 3.803 7.339 -7.688 1.00 76.00 90 LEU A CA 1
ATOM 664 C C . LEU A 1 90 ? 3.411 7.301 -9.170 1.00 76.00 90 LEU A C 1
ATOM 666 O O . LEU A 1 90 ? 4.283 7.166 -10.027 1.00 76.00 90 LEU A O 1
ATOM 670 N N . PHE A 1 91 ? 2.127 7.472 -9.480 1.00 74.62 91 PHE A N 1
ATOM 671 C CA . PHE A 1 91 ? 1.625 7.476 -10.850 1.00 74.62 91 PHE A CA 1
ATOM 672 C C . PHE A 1 91 ? 2.228 8.612 -11.683 1.00 74.62 91 PHE A C 1
ATOM 674 O O . PHE A 1 91 ? 2.734 8.361 -12.776 1.00 74.62 91 PHE A O 1
ATOM 681 N N . GLU A 1 92 ? 2.244 9.841 -11.160 1.00 76.50 92 GLU A N 1
ATOM 682 C CA . GLU A 1 92 ? 2.873 10.986 -11.827 1.00 76.50 92 GLU A CA 1
ATOM 683 C C . GLU A 1 92 ? 4.365 10.752 -12.060 1.00 76.50 92 GLU A C 1
ATOM 685 O O . GLU A 1 92 ? 4.874 11.058 -13.139 1.00 76.50 92 GLU A O 1
ATOM 690 N N . SER A 1 93 ? 5.062 10.144 -11.096 1.00 71.69 93 SER A N 1
ATOM 691 C CA . SER A 1 93 ? 6.480 9.829 -11.250 1.00 71.69 93 SER A CA 1
ATOM 692 C C . SER A 1 93 ? 6.739 8.789 -12.345 1.00 71.69 93 SER A C 1
ATOM 694 O O . SER A 1 93 ? 7.672 8.955 -13.132 1.00 71.69 93 SER A O 1
ATOM 696 N N . ILE A 1 94 ? 5.881 7.770 -12.466 1.00 71.62 94 ILE A N 1
ATOM 697 C CA . ILE A 1 94 ? 5.990 6.748 -13.515 1.00 71.62 94 ILE A CA 1
ATOM 698 C C . ILE A 1 94 ? 5.661 7.361 -14.883 1.00 71.62 94 ILE A C 1
ATOM 700 O O . ILE A 1 94 ? 6.415 7.192 -15.837 1.00 71.62 94 ILE A O 1
ATOM 704 N N . VAL A 1 95 ? 4.570 8.124 -14.992 1.00 71.75 95 VAL A N 1
ATOM 705 C CA . VAL A 1 95 ? 4.130 8.718 -16.267 1.00 71.75 95 VAL A CA 1
ATOM 706 C C . VAL A 1 95 ? 5.076 9.820 -16.750 1.00 71.75 95 VAL A C 1
ATOM 708 O O . VAL A 1 95 ? 5.309 9.935 -17.955 1.00 71.75 95 VAL A O 1
ATOM 711 N N . GLY A 1 96 ? 5.613 10.629 -15.834 1.00 68.94 96 GLY A N 1
ATOM 712 C CA . GLY A 1 96 ? 6.480 11.764 -16.149 1.00 68.94 96 GLY A CA 1
ATOM 713 C C . GLY A 1 96 ? 7.930 11.383 -16.450 1.00 68.94 96 GLY A C 1
ATOM 714 O O . GLY A 1 96 ? 8.568 12.046 -17.266 1.00 68.94 96 GLY A O 1
ATOM 715 N N . SER A 1 97 ? 8.442 10.317 -15.829 1.00 63.97 97 SER A N 1
ATOM 716 C CA . SER A 1 97 ? 9.871 9.959 -15.900 1.00 63.97 97 SER A CA 1
ATOM 717 C C . SER A 1 97 ? 10.137 8.637 -16.618 1.00 63.97 97 SER A C 1
ATOM 719 O O . SER A 1 97 ? 11.237 8.436 -17.126 1.00 63.97 97 SER A O 1
ATOM 721 N N . GLU A 1 98 ? 9.158 7.729 -16.663 1.00 67.75 98 GLU A N 1
ATOM 722 C CA . GLU A 1 98 ?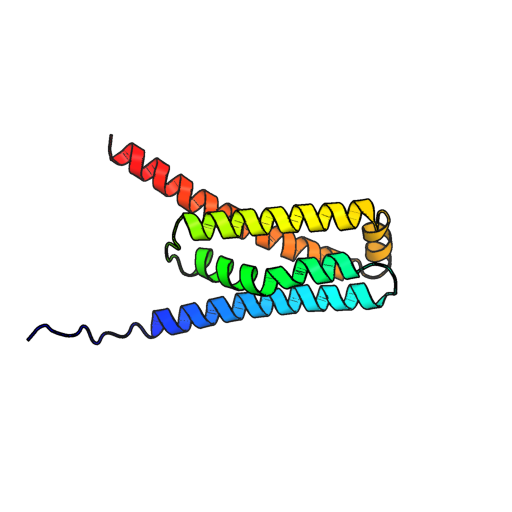 9.380 6.333 -17.043 1.00 67.75 98 GLU A CA 1
ATOM 723 C C . GLU A 1 98 ? 8.239 5.765 -17.908 1.00 67.75 98 GLU A C 1
ATOM 725 O O . GLU A 1 98 ? 7.673 4.716 -17.624 1.00 67.75 98 GLU A O 1
ATOM 730 N N . ARG A 1 99 ? 7.862 6.444 -18.995 1.00 65.00 99 ARG A N 1
ATOM 731 C CA . ARG A 1 99 ? 6.682 6.065 -19.803 1.00 65.00 99 ARG A CA 1
ATOM 732 C C . ARG A 1 99 ? 6.701 4.620 -20.335 1.00 65.00 99 ARG A C 1
ATOM 734 O O . ARG A 1 99 ? 5.649 3.989 -20.402 1.00 65.00 99 ARG A O 1
ATOM 741 N N . ASP A 1 100 ? 7.885 4.090 -20.648 1.00 72.81 100 ASP A N 1
ATOM 742 C CA . ASP A 1 100 ? 8.084 2.712 -21.130 1.00 72.81 100 ASP A CA 1
ATOM 743 C C . ASP A 1 100 ? 8.318 1.695 -19.998 1.00 72.81 100 ASP A C 1
ATOM 745 O O . ASP A 1 100 ? 8.563 0.515 -20.249 1.00 72.81 100 ASP A O 1
ATOM 749 N N . TYR A 1 101 ? 8.228 2.130 -18.739 1.00 70.75 101 TYR A N 1
ATOM 750 C CA . TYR A 1 101 ? 8.511 1.330 -17.550 1.00 70.75 101 TYR A CA 1
ATOM 751 C C . TYR A 1 101 ? 7.764 -0.002 -17.531 1.00 70.75 101 TYR A C 1
ATOM 753 O O . TYR A 1 101 ? 8.374 -1.067 -17.445 1.00 70.75 101 TYR A O 1
ATOM 761 N N . PHE A 1 102 ? 6.437 0.053 -17.653 1.00 75.62 102 PHE A N 1
ATOM 762 C CA . PHE A 1 102 ? 5.607 -1.144 -17.584 1.00 75.62 102 PHE A CA 1
ATOM 763 C C . PHE A 1 102 ? 5.945 -2.135 -18.696 1.00 75.62 102 PHE A C 1
ATOM 765 O O . PHE A 1 102 ? 5.928 -3.334 -18.444 1.00 75.62 102 PHE A O 1
ATOM 772 N N . LEU A 1 103 ? 6.301 -1.644 -19.886 1.00 79.50 103 LEU A N 1
ATOM 773 C CA . LEU A 1 103 ? 6.690 -2.480 -21.021 1.00 79.50 103 LEU A CA 1
ATOM 774 C C . LEU A 1 103 ? 8.036 -3.168 -20.757 1.00 79.50 103 LEU A C 1
ATOM 776 O O . LEU A 1 103 ? 8.126 -4.391 -20.815 1.00 79.50 103 LEU A O 1
ATOM 780 N N . VAL A 1 104 ? 9.060 -2.408 -20.357 1.00 77.81 104 VAL A N 1
ATOM 781 C CA . VAL A 1 104 ? 10.401 -2.954 -20.077 1.00 77.81 104 VAL A CA 1
ATOM 782 C C . VAL A 1 104 ? 10.375 -3.955 -18.920 1.00 77.81 104 VAL A C 1
ATOM 784 O O . VAL A 1 104 ? 11.039 -4.995 -18.958 1.00 77.81 104 VAL A O 1
ATOM 787 N N . THR A 1 105 ? 9.613 -3.661 -17.871 1.00 76.25 105 THR A N 1
ATOM 788 C CA . THR A 1 105 ? 9.471 -4.555 -16.721 1.00 76.25 105 THR A CA 1
ATOM 789 C C . THR A 1 105 ? 8.661 -5.797 -17.065 1.00 76.25 105 THR A C 1
ATOM 791 O O . THR A 1 105 ? 8.999 -6.881 -16.587 1.00 76.25 105 THR A O 1
ATOM 794 N N . TRP A 1 106 ? 7.628 -5.667 -17.898 1.00 82.88 106 TRP A N 1
ATOM 795 C CA . TRP A 1 106 ? 6.868 -6.808 -18.398 1.00 82.88 106 TRP A CA 1
ATOM 796 C C . TRP A 1 106 ? 7.755 -7.778 -19.184 1.00 82.88 106 TRP A C 1
ATOM 798 O O . TRP A 1 106 ? 7.659 -8.984 -18.975 1.00 82.88 106 TRP A O 1
ATOM 808 N N . ASP A 1 107 ? 8.686 -7.267 -19.990 1.00 83.94 107 ASP A N 1
ATOM 809 C CA . ASP A 1 107 ? 9.602 -8.107 -20.768 1.00 83.94 107 ASP A CA 1
ATOM 810 C C . ASP A 1 107 ? 10.671 -8.795 -19.901 1.00 83.94 107 ASP A C 1
ATOM 812 O O . ASP A 1 107 ? 11.063 -9.932 -20.166 1.00 83.94 107 ASP A O 1
ATOM 816 N N . ARG A 1 108 ? 11.156 -8.126 -18.845 1.00 82.31 108 ARG A N 1
ATOM 817 C CA . ARG A 1 108 ? 12.245 -8.648 -17.994 1.00 82.31 108 ARG A CA 1
ATOM 818 C C . ARG A 1 108 ? 11.766 -9.506 -16.826 1.00 82.31 108 ARG A C 1
ATOM 820 O O . ARG A 1 108 ? 12.440 -10.462 -16.448 1.00 82.31 108 ARG A O 1
ATOM 827 N N . ALA A 1 109 ? 10.660 -9.126 -16.194 1.00 79.50 109 ALA A N 1
ATOM 828 C CA . ALA A 1 109 ? 10.194 -9.713 -14.940 1.00 79.50 109 ALA A CA 1
ATOM 829 C C . ALA A 1 109 ? 8.659 -9.613 -14.788 1.00 79.50 109 ALA A C 1
ATOM 831 O O . ALA A 1 109 ? 8.170 -9.026 -13.814 1.00 79.50 109 ALA A O 1
ATOM 832 N N . PRO A 1 110 ? 7.876 -10.230 -15.694 1.00 82.69 110 PRO A N 1
ATOM 833 C CA . PRO A 1 110 ? 6.417 -10.093 -15.707 1.00 82.69 110 PRO A CA 1
ATOM 834 C C . PRO A 1 110 ? 5.778 -10.593 -14.406 1.00 82.69 110 PRO A C 1
ATOM 836 O O . PRO A 1 110 ? 4.878 -9.956 -13.866 1.00 82.69 110 PRO A O 1
ATOM 839 N N . GLY A 1 111 ? 6.293 -11.687 -13.831 1.00 81.62 111 GLY A N 1
ATOM 840 C CA . GLY A 1 111 ? 5.795 -12.219 -12.560 1.00 81.62 111 GLY A CA 1
ATOM 841 C C . GLY A 1 111 ? 5.984 -11.261 -11.377 1.00 81.62 111 GLY A C 1
ATOM 842 O O . GLY A 1 111 ? 5.108 -11.171 -10.520 1.00 81.62 111 GLY A O 1
ATOM 843 N N . ALA A 1 112 ? 7.089 -10.507 -11.344 1.00 76.44 112 ALA A N 1
ATOM 844 C CA . ALA A 1 112 ? 7.331 -9.515 -10.297 1.00 76.44 112 ALA A CA 1
ATOM 845 C C . ALA A 1 112 ? 6.378 -8.321 -10.434 1.00 76.44 112 ALA A C 1
ATOM 847 O O . ALA A 1 112 ? 5.830 -7.863 -9.433 1.00 76.44 112 ALA A O 1
ATOM 848 N N . LEU A 1 113 ? 6.126 -7.873 -11.668 1.00 78.12 113 LEU A N 1
ATOM 849 C CA . LEU A 1 113 ? 5.171 -6.805 -11.950 1.00 78.12 113 LEU A CA 1
ATOM 850 C C . LEU A 1 113 ? 3.739 -7.209 -11.577 1.00 78.12 113 LEU A C 1
ATOM 852 O O . LEU A 1 113 ? 3.057 -6.456 -10.889 1.00 78.12 113 LEU A O 1
ATOM 856 N N . VAL A 1 114 ? 3.302 -8.413 -11.960 1.00 84.19 114 VAL A N 1
ATOM 857 C CA . VAL A 1 114 ? 1.974 -8.938 -11.598 1.00 84.19 114 VAL A CA 1
ATOM 858 C C . VAL A 1 114 ? 1.823 -9.044 -10.083 1.00 84.19 114 VAL A C 1
ATOM 860 O O . VAL A 1 114 ? 0.805 -8.616 -9.544 1.00 84.19 114 VAL A O 1
ATOM 863 N N . LEU A 1 115 ? 2.834 -9.569 -9.382 1.00 80.25 115 LEU A N 1
ATOM 864 C CA . LEU A 1 115 ? 2.810 -9.659 -7.922 1.00 80.25 115 LEU A CA 1
ATOM 865 C C . LEU A 1 115 ? 2.741 -8.271 -7.275 1.00 80.25 115 LEU A C 1
ATOM 867 O O . LEU A 1 115 ? 1.962 -8.070 -6.346 1.00 80.25 115 LEU A O 1
ATOM 871 N N . TRP A 1 116 ? 3.518 -7.311 -7.776 1.00 78.00 116 TRP A N 1
ATOM 872 C CA . TRP A 1 116 ? 3.504 -5.937 -7.281 1.00 78.00 116 TRP A CA 1
ATOM 873 C C . TRP A 1 116 ? 2.133 -5.274 -7.480 1.00 78.00 116 TRP A C 1
ATOM 875 O O . TRP A 1 116 ? 1.571 -4.752 -6.519 1.00 78.00 116 TRP A O 1
ATOM 885 N N . VAL A 1 117 ? 1.540 -5.382 -8.677 1.00 79.62 117 VAL A N 1
ATOM 886 C CA . VAL A 1 117 ? 0.190 -4.860 -8.968 1.00 79.62 117 VAL A CA 1
ATOM 887 C C . VAL A 1 117 ? -0.867 -5.549 -8.105 1.00 79.62 117 VAL A C 1
ATOM 889 O O . VAL A 1 117 ? -1.761 -4.885 -7.586 1.00 79.62 117 VAL A O 1
ATOM 892 N N . ALA A 1 118 ? -0.766 -6.866 -7.905 1.00 82.00 118 ALA A N 1
ATOM 893 C CA . ALA A 1 118 ? -1.696 -7.611 -7.061 1.00 82.00 118 ALA A CA 1
ATOM 894 C C . ALA A 1 118 ? -1.627 -7.159 -5.594 1.00 82.00 118 ALA A C 1
ATOM 896 O O . ALA A 1 118 ? -2.666 -6.966 -4.966 1.00 82.00 118 ALA A O 1
ATOM 897 N N . LEU A 1 119 ? -0.420 -6.949 -5.057 1.00 77.00 119 LEU A N 1
ATOM 898 C CA . LEU A 1 119 ? -0.221 -6.430 -3.700 1.00 77.00 119 LEU A CA 1
ATOM 899 C C . LEU A 1 119 ? -0.734 -4.990 -3.565 1.00 77.00 119 LEU A C 1
ATOM 901 O O . LEU A 1 119 ? -1.415 -4.673 -2.589 1.00 77.00 119 LEU A O 1
ATOM 905 N N . TRP A 1 120 ? -0.473 -4.146 -4.565 1.00 77.50 120 TRP A N 1
ATOM 906 C CA . TRP A 1 120 ? -0.979 -2.774 -4.629 1.00 77.50 120 TRP A CA 1
ATOM 907 C C . TRP A 1 120 ? -2.520 -2.721 -4.680 1.00 77.50 120 TRP A C 1
ATOM 909 O O . TRP A 1 120 ? -3.152 -1.983 -3.920 1.00 77.50 120 TRP A O 1
ATOM 919 N N . ALA A 1 121 ? -3.149 -3.574 -5.493 1.00 78.62 121 ALA A N 1
ATOM 920 C CA . ALA A 1 121 ? -4.605 -3.674 -5.586 1.00 78.62 121 ALA A CA 1
ATOM 921 C C . ALA A 1 121 ? -5.234 -4.252 -4.307 1.00 78.62 121 ALA A C 1
ATOM 923 O O . ALA A 1 121 ? -6.239 -3.734 -3.817 1.00 78.62 121 ALA A O 1
ATOM 924 N N . ALA A 1 122 ? -4.634 -5.296 -3.723 1.00 78.38 122 ALA A N 1
ATOM 925 C CA . ALA A 1 122 ? -5.088 -5.879 -2.459 1.00 78.38 122 ALA A CA 1
ATOM 926 C C . ALA A 1 122 ? -5.091 -4.837 -1.332 1.00 78.38 122 ALA A C 1
ATOM 928 O O . ALA A 1 122 ? -6.028 -4.770 -0.535 1.00 78.38 122 ALA A O 1
ATOM 929 N N . TRP A 1 123 ? -4.076 -3.975 -1.311 1.00 73.69 123 TRP A N 1
ATOM 930 C CA . TRP A 1 123 ? -3.994 -2.852 -0.390 1.00 73.69 123 TRP A CA 1
ATOM 931 C C . TRP A 1 123 ? -5.149 -1.849 -0.564 1.00 73.69 123 TRP A C 1
ATOM 933 O O . TRP A 1 123 ? -5.788 -1.469 0.420 1.00 73.69 123 TRP A O 1
ATOM 943 N N . HIS A 1 124 ? -5.499 -1.487 -1.802 1.00 74.38 124 HIS A N 1
ATOM 944 C CA . HIS A 1 124 ? -6.638 -0.600 -2.084 1.00 74.38 124 HIS A CA 1
ATOM 945 C C . HIS A 1 124 ? -7.974 -1.202 -1.650 1.00 74.38 124 HIS A C 1
ATOM 947 O O . HIS A 1 124 ? -8.827 -0.502 -1.102 1.00 74.38 124 HIS A O 1
ATOM 953 N N . ILE A 1 125 ? -8.143 -2.512 -1.839 1.00 80.50 125 ILE A N 1
ATOM 954 C CA . ILE A 1 125 ? -9.334 -3.231 -1.379 1.00 80.50 125 ILE A CA 1
ATOM 955 C C . ILE A 1 125 ? -9.455 -3.131 0.146 1.00 80.50 125 ILE A C 1
ATOM 957 O O . ILE A 1 125 ? -10.547 -2.876 0.650 1.00 80.50 125 ILE A O 1
ATOM 961 N N . LEU A 1 126 ? -8.355 -3.266 0.893 1.00 75.00 126 LEU A N 1
ATOM 962 C CA . LEU A 1 126 ? -8.372 -3.133 2.355 1.00 75.00 126 LEU A CA 1
ATOM 963 C C . LEU A 1 126 ? -8.755 -1.719 2.804 1.00 75.00 126 LEU A C 1
ATOM 965 O O . LEU A 1 126 ? -9.603 -1.575 3.689 1.00 75.00 126 LEU A O 1
ATOM 969 N N . VAL A 1 127 ? -8.188 -0.683 2.177 1.00 74.94 127 VAL A N 1
ATOM 970 C CA . VAL A 1 127 ? -8.553 0.718 2.453 1.00 74.94 127 VAL A CA 1
ATOM 971 C C . VAL A 1 127 ? -10.032 0.957 2.139 1.00 74.94 127 VAL A C 1
ATOM 973 O O . VAL A 1 127 ? -10.758 1.486 2.984 1.00 74.94 127 VAL A O 1
ATOM 976 N N . LEU A 1 128 ? -10.521 0.489 0.989 1.00 78.50 128 LEU A N 1
ATOM 977 C CA . LEU A 1 128 ? -11.922 0.635 0.594 1.00 78.50 128 LEU A CA 1
ATOM 978 C C . LEU A 1 128 ? -12.871 -0.082 1.563 1.00 78.50 128 LEU A C 1
ATOM 980 O O . LEU A 1 128 ? -13.859 0.502 2.004 1.00 78.50 128 LEU A O 1
ATOM 984 N N . VAL A 1 129 ? -12.561 -1.322 1.949 1.00 77.81 129 VAL A N 1
ATOM 985 C CA . VAL A 1 12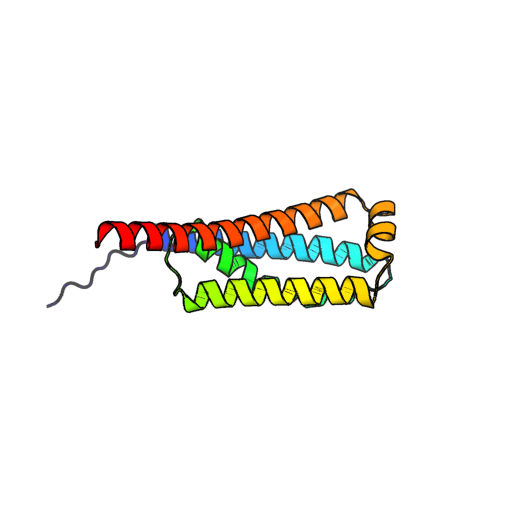9 ? -13.345 -2.083 2.935 1.00 77.81 129 VAL A CA 1
ATOM 986 C C . VAL A 1 129 ? -13.375 -1.366 4.286 1.00 77.81 129 VAL A C 1
ATOM 988 O O . VAL A 1 129 ? -14.424 -1.341 4.935 1.00 77.81 129 VAL A O 1
ATOM 991 N N . SER A 1 130 ? -12.262 -0.751 4.703 1.00 73.81 130 SER A N 1
ATOM 992 C CA . SER A 1 130 ? -12.188 0.037 5.942 1.00 73.81 130 SER A CA 1
ATOM 993 C C . SER A 1 130 ? -13.163 1.218 5.923 1.00 73.81 130 SER A C 1
ATOM 995 O O . SER A 1 130 ? -13.967 1.394 6.843 1.00 73.81 130 SER A O 1
ATOM 997 N N . VAL A 1 131 ? -13.164 1.957 4.811 1.00 74.12 131 VAL A N 1
ATOM 998 C CA . VAL A 1 131 ? -14.007 3.127 4.574 1.00 74.12 131 VAL A CA 1
ATOM 999 C C . VAL A 1 131 ? -15.475 2.699 4.524 1.00 74.12 131 VAL A C 1
ATOM 1001 O O . VAL A 1 131 ? -16.295 3.206 5.294 1.00 74.12 131 VAL A O 1
ATOM 1004 N N . LEU A 1 132 ? -15.813 1.705 3.697 1.00 76.38 132 LEU A N 1
ATOM 1005 C CA . LEU A 1 132 ? -17.185 1.222 3.518 1.00 76.38 132 LEU A CA 1
ATOM 1006 C C . LEU A 1 132 ? -17.795 0.674 4.807 1.00 76.38 132 LEU A C 1
ATOM 1008 O O . LEU A 1 132 ? -18.934 1.014 5.124 1.00 76.38 132 LEU A O 1
ATOM 1012 N N . ARG A 1 133 ? -17.049 -0.117 5.592 1.00 73.50 133 ARG A N 1
ATOM 1013 C CA . ARG A 1 133 ? -17.528 -0.588 6.903 1.00 73.50 133 ARG A CA 1
ATOM 1014 C C . ARG A 1 133 ? -17.918 0.582 7.797 1.00 73.50 133 ARG A C 1
ATOM 1016 O O . ARG A 1 133 ? -18.945 0.532 8.465 1.00 73.50 133 ARG A O 1
ATOM 1023 N N . ARG A 1 134 ? -17.134 1.656 7.794 1.00 69.00 134 ARG A N 1
ATOM 1024 C CA . ARG A 1 134 ? -17.343 2.783 8.702 1.00 69.00 134 ARG A CA 1
ATOM 1025 C C . ARG A 1 134 ? -18.490 3.699 8.279 1.00 69.00 134 ARG A C 1
ATOM 1027 O O . ARG A 1 134 ? -19.280 4.110 9.131 1.00 69.00 134 ARG A O 1
ATOM 1034 N N . TYR A 1 135 ? -18.618 3.989 6.985 1.00 72.25 135 TYR A N 1
ATOM 1035 C CA . TYR A 1 135 ? -19.737 4.779 6.455 1.00 72.25 135 TYR A CA 1
ATOM 1036 C C . TYR A 1 135 ? -21.047 3.971 6.402 1.00 72.25 135 TYR A C 1
ATOM 1038 O O . TYR A 1 135 ? -22.116 4.523 6.676 1.00 72.25 135 TYR A O 1
ATOM 1046 N N . GLY A 1 136 ? -20.974 2.658 6.162 1.00 68.69 136 GLY A N 1
ATOM 1047 C CA . GLY A 1 136 ? -22.112 1.733 6.237 1.00 68.69 136 GLY A CA 1
ATOM 1048 C C . GLY A 1 136 ? -22.669 1.579 7.656 1.00 68.69 136 GLY A C 1
ATOM 1049 O O . GLY A 1 136 ? -23.873 1.685 7.867 1.00 68.69 136 GLY A O 1
ATOM 1050 N N . LEU A 1 137 ? -21.803 1.430 8.666 1.00 62.94 137 LEU A N 1
ATOM 1051 C CA . LEU A 1 137 ? -22.240 1.366 10.069 1.00 62.94 137 LEU A CA 1
ATOM 1052 C C . LEU A 1 137 ? -22.856 2.687 10.556 1.00 62.94 137 LEU A C 1
ATOM 1054 O O . LEU A 1 137 ? -23.798 2.677 11.343 1.00 62.94 137 LEU A O 1
ATOM 1058 N N . ARG A 1 138 ? -22.358 3.836 10.079 1.00 61.44 138 ARG A N 1
ATOM 1059 C CA . ARG A 1 138 ? -22.903 5.156 10.443 1.00 61.44 138 ARG A CA 1
ATOM 1060 C C . ARG A 1 138 ? -24.246 5.458 9.790 1.00 61.44 138 ARG A C 1
ATOM 1062 O O . ARG A 1 138 ? -25.098 6.059 10.434 1.00 61.44 138 ARG A O 1
ATOM 1069 N N . SER A 1 139 ? -24.436 5.057 8.536 1.00 61.72 139 SER A N 1
ATOM 1070 C CA . SER A 1 139 ? -25.726 5.205 7.847 1.00 61.72 139 SER A CA 1
ATOM 1071 C C . SER A 1 139 ? -26.801 4.315 8.477 1.00 61.72 139 SER A C 1
ATOM 1073 O O . SER A 1 139 ? -27.909 4.791 8.719 1.00 61.72 139 SER A O 1
ATOM 1075 N N . ALA A 1 140 ? -26.448 3.081 8.852 1.00 61.19 140 ALA A N 1
ATOM 1076 C CA . ALA A 1 140 ? -27.325 2.188 9.612 1.00 61.19 140 ALA A CA 1
ATOM 1077 C C . ALA A 1 140 ? -27.655 2.727 11.021 1.00 61.19 140 ALA A C 1
ATOM 1079 O O . ALA A 1 140 ? -28.802 2.693 11.449 1.00 61.19 140 ALA A O 1
ATOM 1080 N N . ALA A 1 141 ? -26.672 3.280 11.741 1.00 59.84 141 ALA A N 1
ATOM 1081 C CA . ALA A 1 141 ? -26.908 3.864 13.065 1.00 59.84 141 ALA A CA 1
ATOM 1082 C C . ALA A 1 141 ? -27.783 5.130 13.018 1.00 59.84 141 ALA A C 1
ATOM 1084 O O . ALA A 1 141 ? -28.551 5.372 13.941 1.00 59.84 141 ALA A O 1
ATOM 1085 N N . ARG A 1 142 ? -27.678 5.933 11.950 1.00 62.19 142 ARG A N 1
ATOM 1086 C CA . ARG A 1 142 ? -28.503 7.134 11.756 1.00 62.19 142 ARG A CA 1
ATOM 1087 C C . ARG A 1 142 ? -29.959 6.786 11.444 1.00 62.19 142 ARG A C 1
ATOM 1089 O O . ARG A 1 142 ? -30.844 7.411 12.000 1.00 62.19 142 ARG A O 1
ATOM 1096 N N . THR A 1 143 ? -30.188 5.771 10.613 1.00 68.88 143 THR A N 1
ATOM 1097 C CA . THR A 1 143 ? -31.540 5.281 10.285 1.00 68.88 143 THR A CA 1
ATOM 1098 C C . THR A 1 143 ? -32.219 4.563 11.449 1.00 68.88 143 THR A C 1
ATOM 1100 O O . THR A 1 143 ? -33.435 4.554 11.516 1.00 68.88 143 THR A O 1
ATOM 1103 N N . ALA A 1 144 ? -31.458 3.986 12.382 1.00 57.59 144 ALA A N 1
ATOM 1104 C CA . ALA A 1 144 ? -32.004 3.396 13.607 1.00 57.59 144 ALA A CA 1
ATOM 1105 C C . ALA A 1 144 ? -32.306 4.422 14.722 1.00 57.59 144 ALA A C 1
ATOM 1107 O O . ALA A 1 144 ? -32.872 4.049 15.747 1.00 57.59 144 ALA A O 1
ATOM 1108 N N . ALA A 1 145 ? -31.874 5.678 14.565 1.00 59.84 145 ALA A N 1
ATOM 1109 C CA . ALA A 1 145 ? -32.091 6.762 15.527 1.00 59.84 145 ALA A CA 1
ATOM 1110 C C . ALA A 1 145 ? -33.227 7.723 15.117 1.00 59.84 145 ALA A C 1
ATOM 1112 O O . ALA A 1 145 ? -33.534 8.645 15.873 1.00 59.84 145 ALA A O 1
ATOM 1113 N N . GLU A 1 146 ? -33.805 7.514 13.932 1.00 55.31 146 GLU A N 1
ATOM 1114 C CA . GLU A 1 146 ? -35.010 8.174 13.407 1.00 55.31 146 GLU A CA 1
ATOM 1115 C C . GLU A 1 146 ? -36.233 7.276 13.641 1.00 55.31 146 GLU A C 1
ATOM 1117 O O . GLU A 1 146 ? -37.301 7.833 13.981 1.00 55.31 146 GLU A O 1
#

Foldseek 3Di:
DDDDPPPPPVVLVVVLVVLLVVLQVLLVVLLVLLVVLVVVPDQSVQVNVLSVVSNVLSSVLSCLQVSVDDDDPVSLVVSLVSLVVSVVSSVCSCVVGPVCSVVVCCVVPVPSVVVSVVSVVVVVVSSVNSVCVVVVVVVVVVVVVD

Radius of gyration: 19.28 Å; chains: 1; bounding box: 55×24×69 Å

Secondary structure (DSSP, 8-state):
-PPP-----HHHHHHHHHHHHHHHHHHHHHHHHHHHHHTTSSSTHHHHHHHHTHHHHHHHHHHHHHS-----HHHHHHHHHHHHHHHHHHHHHHHHH-TTHHHHHHHH-HHHHHHHHHHHHHHHHHHHHHHHHHHHHHHHHHHT--

pLDDT: mean 70.13, std 9.07, range [40.84, 84.19]

Sequence (146 aa):
MLPIPCGRDWGVILRTFGLVAAGLATWAIVQGIAFKMTGGGHGWLAPFWTSLCLVVLSPTVFVAVLASRSLSLVVETSVSMATLMLDVFLFESIVGSERDYFLVTWDRAPGALVLWVALWAAWHILVLVSVLRRYGLRSAARTAAE